Protein AF-A0A060BNV8-F1 (afdb_monomer_lite)

Organism: NCBI:txid200446

Radius of gyration: 15.18 Å; chains: 1; bounding box: 34×28×45 Å

Structure (mmCIF, N/CA/C/O backbone):
data_AF-A0A060BNV8-F1
#
_entry.id   AF-A0A060BNV8-F1
#
loop_
_atom_site.group_PDB
_atom_site.id
_atom_site.type_symbol
_atom_site.label_atom_id
_atom_site.label_alt_id
_atom_site.label_comp_id
_atom_site.label_asym_id
_atom_site.label_entity_id
_atom_site.label_seq_id
_atom_site.pdbx_PDB_ins_code
_atom_site.Cartn_x
_atom_site.Cartn_y
_atom_site.Cartn_z
_atom_site.occupancy
_atom_site.B_iso_or_equiv
_atom_site.auth_seq_id
_atom_site.auth_comp_id
_atom_site.auth_asym_id
_atom_site.auth_atom_id
_atom_site.pdbx_PDB_model_num
ATOM 1 N N . ASN A 1 1 ? -11.013 -10.637 23.091 1.00 89.31 1 ASN A N 1
ATOM 2 C CA . ASN A 1 1 ? -10.848 -9.367 23.835 1.00 89.31 1 ASN A CA 1
ATOM 3 C C . ASN A 1 1 ? -11.246 -8.209 22.910 1.00 89.31 1 ASN A C 1
ATOM 5 O 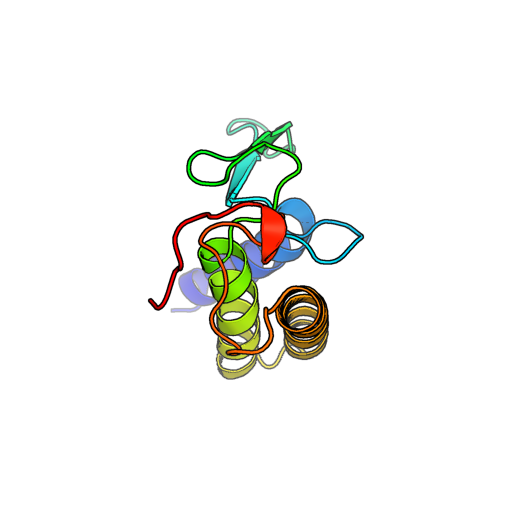O . ASN A 1 1 ? -10.696 -8.118 21.819 1.00 89.31 1 ASN A O 1
ATOM 9 N N . GLN A 1 2 ? -12.234 -7.387 23.291 1.00 93.88 2 GLN A N 1
ATOM 10 C CA . GLN A 1 2 ? -12.802 -6.329 22.432 1.00 93.88 2 GLN A CA 1
ATOM 11 C C . GLN A 1 2 ? -11.807 -5.206 22.093 1.00 93.88 2 GLN A C 1
ATOM 13 O O . GLN A 1 2 ? -11.840 -4.691 20.979 1.00 93.88 2 GLN A O 1
ATOM 18 N N . GLN A 1 3 ? -10.883 -4.874 23.000 1.00 97.19 3 GLN A N 1
ATOM 19 C CA . GLN A 1 3 ? -9.918 -3.786 22.795 1.00 97.19 3 GLN A CA 1
ATOM 20 C C . GLN A 1 3 ? -8.980 -4.055 21.607 1.00 97.19 3 GLN A C 1
ATOM 22 O O . GLN A 1 3 ? -8.704 -3.154 20.821 1.00 97.19 3 GLN A O 1
ATOM 27 N N . TRP A 1 4 ? -8.553 -5.309 21.426 1.00 97.38 4 TRP A N 1
ATOM 28 C CA . TRP A 1 4 ? -7.689 -5.722 20.313 1.00 97.38 4 TRP A CA 1
ATOM 29 C C . TRP A 1 4 ? -8.410 -5.657 18.968 1.00 97.38 4 TRP A C 1
ATOM 31 O O . TRP A 1 4 ? -7.848 -5.186 17.983 1.00 97.38 4 TRP A O 1
ATOM 41 N N . ARG A 1 5 ? -9.680 -6.086 18.936 1.00 95.94 5 ARG A N 1
ATOM 42 C CA . ARG A 1 5 ? -10.520 -5.990 17.734 1.00 95.94 5 ARG A CA 1
ATOM 43 C C . ARG A 1 5 ? -10.693 -4.534 17.315 1.00 95.94 5 ARG A C 1
ATOM 45 O O . ARG A 1 5 ? -10.570 -4.223 16.136 1.00 95.94 5 ARG A O 1
ATOM 52 N N . GLU A 1 6 ? -10.959 -3.655 18.272 1.00 96.94 6 GLU A N 1
ATOM 53 C CA . GLU A 1 6 ? -11.144 -2.235 17.999 1.00 96.94 6 GLU A CA 1
ATOM 54 C C . GLU A 1 6 ? -9.839 -1.562 17.541 1.00 96.94 6 GLU A C 1
ATOM 56 O O . GLU A 1 6 ? -9.841 -0.809 16.570 1.00 96.94 6 GLU A O 1
ATOM 61 N N . ALA A 1 7 ? -8.701 -1.887 18.164 1.00 97.75 7 ALA A N 1
ATOM 62 C CA . ALA A 1 7 ? -7.397 -1.409 17.709 1.00 97.75 7 ALA A CA 1
ATOM 63 C C . ALA A 1 7 ? -7.111 -1.816 16.250 1.00 97.75 7 ALA A C 1
ATOM 65 O O . ALA A 1 7 ? -6.715 -0.969 15.450 1.00 97.75 7 ALA A O 1
ATOM 66 N N . ALA A 1 8 ? -7.386 -3.073 15.883 1.00 97.50 8 ALA A N 1
ATOM 67 C CA . ALA A 1 8 ? -7.225 -3.563 14.514 1.00 97.50 8 ALA A CA 1
ATOM 68 C C . ALA A 1 8 ? -8.166 -2.857 13.519 1.00 97.50 8 ALA A C 1
ATOM 70 O O . ALA A 1 8 ? -7.722 -2.427 12.455 1.00 97.50 8 ALA A O 1
ATOM 71 N N . ARG A 1 9 ? -9.447 -2.671 13.873 1.00 96.94 9 ARG A N 1
ATOM 72 C CA . ARG A 1 9 ? -10.424 -1.950 13.033 1.00 96.94 9 ARG A CA 1
ATOM 73 C C . ARG A 1 9 ? -9.999 -0.504 12.780 1.00 96.94 9 ARG A C 1
ATOM 75 O O . ARG A 1 9 ? -10.024 -0.053 11.636 1.00 96.94 9 ARG A O 1
ATOM 82 N N . ARG A 1 10 ? -9.555 0.207 13.822 1.00 96.88 10 ARG A N 1
ATOM 83 C CA . ARG A 1 10 ? -9.042 1.578 13.678 1.00 96.88 10 ARG A CA 1
ATOM 84 C C . ARG A 1 10 ? -7.779 1.629 12.832 1.00 96.88 10 ARG A C 1
ATOM 86 O O . ARG A 1 10 ? -7.654 2.527 12.007 1.00 96.88 10 ARG A O 1
ATOM 93 N N . HIS A 1 11 ? -6.868 0.672 13.001 1.00 97.75 11 HIS A N 1
ATOM 94 C CA . HIS A 1 11 ? -5.659 0.609 12.187 1.00 97.75 11 HIS A CA 1
ATOM 95 C C . HIS A 1 11 ? -5.988 0.418 10.700 1.00 97.75 11 HIS A C 1
ATOM 97 O O . HIS A 1 11 ? -5.479 1.172 9.879 1.00 97.75 11 HIS A O 1
ATOM 103 N N . LEU A 1 12 ? -6.900 -0.500 10.356 1.00 97.88 12 LEU A N 1
ATOM 104 C CA . LEU A 1 12 ? -7.354 -0.701 8.973 1.00 97.88 12 LEU A CA 1
ATOM 105 C C . LEU A 1 12 ? -7.963 0.572 8.372 1.00 97.88 12 LEU A C 1
ATOM 107 O O . LEU A 1 12 ? -7.634 0.933 7.245 1.00 97.88 12 LEU A O 1
ATOM 111 N N . ALA A 1 13 ? -8.815 1.275 9.122 1.00 97.62 13 ALA A N 1
ATOM 112 C CA . ALA A 1 13 ? -9.418 2.523 8.654 1.00 97.62 13 ALA A CA 1
ATOM 113 C C . ALA A 1 13 ? -8.368 3.626 8.415 1.00 97.62 13 ALA A C 1
ATOM 115 O O . ALA A 1 13 ? -8.432 4.337 7.413 1.00 97.62 13 ALA A O 1
ATOM 116 N N . GLN A 1 14 ? -7.374 3.748 9.299 1.00 97.75 14 GLN A N 1
ATOM 117 C CA . GLN A 1 14 ? -6.291 4.724 9.144 1.00 97.75 14 GLN A CA 1
ATOM 118 C C . GLN A 1 14 ? -5.353 4.350 7.987 1.00 97.75 14 GLN A C 1
ATOM 120 O O . GLN A 1 14 ? -4.982 5.218 7.201 1.00 97.75 14 GLN A O 1
ATOM 125 N N . ALA A 1 15 ? -5.017 3.067 7.832 1.00 98.12 15 ALA A N 1
ATOM 126 C CA . ALA A 1 15 ? -4.242 2.569 6.699 1.00 98.12 15 ALA A CA 1
ATOM 127 C C . ALA A 1 15 ? -4.947 2.878 5.370 1.00 98.12 15 ALA A C 1
ATOM 129 O O . ALA A 1 15 ? -4.337 3.456 4.475 1.00 98.12 15 ALA A O 1
ATOM 130 N N . ALA A 1 16 ? -6.249 2.591 5.268 1.00 98.19 16 ALA A N 1
ATOM 131 C CA . ALA A 1 16 ? -7.047 2.916 4.086 1.00 98.19 16 ALA A CA 1
ATOM 132 C C . ALA A 1 16 ? -7.054 4.417 3.771 1.00 98.19 16 ALA A C 1
ATOM 134 O O . ALA A 1 16 ? -7.010 4.801 2.608 1.00 98.19 16 ALA A O 1
ATOM 135 N N . ARG A 1 17 ? -7.099 5.264 4.804 1.00 97.88 17 ARG A N 1
ATOM 136 C CA . ARG A 1 17 ? -7.154 6.719 4.652 1.00 97.88 17 ARG A CA 1
ATOM 137 C C . ARG A 1 17 ? -5.829 7.342 4.218 1.00 97.88 17 ARG A C 1
ATOM 139 O O . ARG A 1 17 ? -5.853 8.332 3.495 1.00 97.88 17 ARG A O 1
ATOM 146 N N . TYR A 1 18 ? -4.705 6.833 4.716 1.00 97.56 18 TYR A N 1
ATOM 147 C CA . TYR A 1 18 ? -3.421 7.531 4.607 1.00 97.56 18 TYR A CA 1
ATOM 148 C C . TYR A 1 18 ? -2.378 6.802 3.760 1.00 97.56 18 TYR A C 1
ATOM 150 O O . TYR A 1 18 ? -1.561 7.459 3.122 1.00 97.56 18 TYR A O 1
ATOM 158 N N . LEU A 1 19 ? -2.390 5.465 3.722 1.00 97.38 19 LEU A N 1
ATOM 159 C CA . LEU A 1 19 ? -1.446 4.710 2.890 1.00 97.38 19 LEU A CA 1
ATOM 160 C C . LEU A 1 19 ? -1.919 4.597 1.442 1.00 97.38 19 LEU A C 1
ATOM 162 O O . LEU A 1 19 ? -1.080 4.550 0.547 1.00 97.38 19 LEU A O 1
ATOM 166 N N . VAL A 1 20 ? -3.232 4.556 1.204 1.00 98.06 20 VAL A N 1
ATOM 167 C CA . VAL A 1 20 ? -3.793 4.434 -0.146 1.00 98.06 20 VAL A CA 1
ATOM 168 C C . VAL A 1 20 ? -3.936 5.815 -0.780 1.00 98.06 20 VAL A C 1
ATOM 170 O O . VAL A 1 20 ? -4.586 6.700 -0.225 1.00 98.06 20 VAL A O 1
ATOM 173 N N . ARG A 1 21 ? -3.335 5.997 -1.957 1.00 97.69 21 ARG A N 1
ATOM 174 C CA . ARG A 1 21 ? -3.428 7.223 -2.756 1.00 97.69 21 ARG A CA 1
ATOM 175 C C . ARG A 1 21 ? -4.712 7.232 -3.591 1.00 97.69 21 ARG A C 1
ATOM 177 O O . ARG A 1 21 ? -5.389 6.214 -3.743 1.00 97.69 21 ARG A O 1
ATOM 184 N N . GLU A 1 22 ? -5.051 8.385 -4.163 1.00 97.12 22 GLU A N 1
ATOM 185 C CA . GLU A 1 22 ? -6.278 8.551 -4.958 1.00 97.12 22 GLU A CA 1
ATOM 186 C C . GLU A 1 22 ? -6.345 7.600 -6.165 1.00 97.12 22 GLU A C 1
ATOM 188 O O . GLU A 1 22 ? -7.407 7.044 -6.459 1.00 97.12 22 GLU A O 1
ATOM 193 N N . ASP A 1 23 ? -5.198 7.343 -6.803 1.00 97.69 23 ASP A N 1
ATOM 194 C CA . ASP A 1 23 ? -5.050 6.445 -7.952 1.00 97.69 23 ASP A CA 1
ATOM 195 C C . ASP A 1 23 ? -5.029 4.950 -7.582 1.00 97.69 23 ASP A C 1
ATOM 197 O O . ASP A 1 23 ? -4.886 4.110 -8.467 1.00 97.69 23 ASP A O 1
ATOM 201 N N . ALA A 1 24 ? -5.207 4.615 -6.299 1.00 98.25 24 ALA A N 1
ATOM 202 C CA . ALA A 1 24 ? -5.117 3.270 -5.728 1.00 98.25 24 ALA A CA 1
ATOM 203 C C . ALA A 1 24 ? -3.703 2.651 -5.694 1.00 98.25 24 ALA A C 1
ATOM 205 O O . ALA A 1 24 ? -3.574 1.459 -5.413 1.00 98.25 24 ALA A O 1
ATOM 206 N N . SER A 1 25 ? -2.648 3.443 -5.902 1.00 98.25 25 SER A N 1
ATOM 207 C CA . SER A 1 25 ? -1.299 3.072 -5.458 1.00 98.25 25 SER A CA 1
ATOM 208 C C . SER A 1 25 ? -1.162 3.220 -3.940 1.00 98.25 25 SER A C 1
ATOM 210 O O . SER A 1 25 ? -1.940 3.935 -3.301 1.00 98.25 25 SER A O 1
ATOM 212 N N . THR A 1 26 ? -0.146 2.595 -3.347 1.00 98.12 26 THR A N 1
ATOM 213 C CA . THR A 1 26 ? 0.133 2.729 -1.909 1.00 98.12 26 THR A CA 1
ATOM 214 C C . THR A 1 26 ? 1.491 3.349 -1.616 1.00 98.12 26 THR A C 1
ATOM 216 O O . THR A 1 26 ? 2.490 3.021 -2.261 1.00 98.12 26 THR A O 1
ATOM 219 N N . PHE A 1 27 ? 1.548 4.198 -0.589 1.00 97.12 27 PHE A N 1
ATOM 220 C CA . PHE A 1 27 ? 2.799 4.468 0.120 1.00 97.12 27 PHE A CA 1
ATOM 221 C C . PHE A 1 27 ? 3.271 3.202 0.847 1.00 97.12 27 PHE A C 1
ATOM 223 O O . PHE A 1 27 ? 2.450 2.390 1.272 1.00 97.12 27 PHE A O 1
ATOM 230 N N . HIS A 1 28 ? 4.583 3.055 1.049 1.00 94.56 28 HIS A N 1
ATOM 231 C CA . HIS A 1 28 ? 5.106 2.008 1.933 1.00 94.56 28 HIS A CA 1
ATOM 232 C C . HIS A 1 28 ? 4.874 2.403 3.399 1.00 94.56 28 HIS A C 1
ATOM 234 O O . HIS A 1 28 ? 4.327 1.622 4.175 1.00 94.56 28 HIS A O 1
ATOM 240 N N . THR A 1 29 ? 5.215 3.639 3.765 1.00 94.06 29 THR A N 1
ATOM 241 C CA . THR A 1 29 ? 5.116 4.121 5.147 1.00 94.06 29 THR A CA 1
ATOM 242 C C . THR A 1 29 ? 4.376 5.448 5.194 1.00 94.06 29 THR A C 1
ATOM 244 O O . THR A 1 29 ? 4.463 6.256 4.270 1.00 94.06 29 THR A O 1
ATOM 247 N N . PHE A 1 30 ? 3.669 5.701 6.295 1.00 95.44 30 PHE A N 1
ATOM 248 C CA . PHE A 1 30 ? 3.054 6.995 6.566 1.00 95.44 30 PHE A CA 1
ATOM 249 C C . PHE A 1 30 ? 3.393 7.464 7.979 1.00 95.44 30 PHE A C 1
ATOM 251 O O . PHE A 1 30 ? 3.220 6.724 8.948 1.00 95.44 30 PHE A O 1
ATOM 258 N N . TYR A 1 31 ? 3.872 8.699 8.094 1.00 96.06 31 TYR A N 1
ATOM 259 C CA . TYR A 1 31 ? 4.248 9.307 9.365 1.00 96.06 31 TYR A CA 1
ATOM 260 C C . TYR A 1 31 ? 3.074 10.067 9.984 1.00 96.06 31 TYR A C 1
ATOM 262 O O . TYR A 1 31 ? 2.384 10.830 9.305 1.00 96.06 31 TYR A O 1
ATOM 270 N N . MET A 1 32 ? 2.895 9.882 11.290 1.00 97.19 32 MET A N 1
ATOM 271 C CA . MET A 1 32 ? 1.917 10.580 12.125 1.00 97.19 32 MET A CA 1
ATOM 272 C C . MET A 1 32 ? 2.647 11.315 13.247 1.00 97.19 32 MET A C 1
ATOM 274 O O . MET A 1 32 ? 3.649 10.816 13.763 1.00 97.19 32 MET A O 1
ATOM 278 N N . ASP A 1 33 ? 2.131 12.467 13.656 1.00 96.81 33 ASP A N 1
ATOM 279 C CA . ASP A 1 33 ? 2.572 13.144 14.873 1.00 96.81 33 ASP A CA 1
ATOM 280 C C . ASP A 1 33 ? 2.080 12.358 16.100 1.00 96.81 33 ASP A C 1
ATOM 282 O O . ASP A 1 33 ? 0.886 12.109 16.269 1.00 96.81 33 ASP A O 1
ATOM 286 N N . VAL A 1 34 ? 3.005 11.939 16.964 1.00 96.25 34 VAL A N 1
ATOM 287 C CA . VAL A 1 34 ? 2.698 11.083 18.122 1.00 96.25 34 VAL A CA 1
ATOM 288 C C . VAL A 1 34 ? 2.030 11.827 19.280 1.00 96.25 34 VAL A C 1
ATOM 290 O O . VAL A 1 34 ? 1.470 11.187 20.168 1.00 96.25 34 VAL A O 1
ATOM 293 N N . HIS A 1 35 ? 2.079 13.159 19.293 1.00 96.94 35 HIS A N 1
ATOM 294 C CA . HIS A 1 35 ? 1.494 13.985 20.344 1.00 96.94 35 HIS A CA 1
ATOM 295 C C . HIS A 1 35 ? 0.036 14.339 20.050 1.00 96.94 35 HIS A C 1
ATOM 297 O O . HIS A 1 35 ? -0.777 14.371 20.972 1.00 96.94 35 HIS A O 1
ATOM 303 N N . ASN A 1 36 ? -0.302 14.600 18.784 1.00 96.12 36 ASN A N 1
ATOM 304 C CA . ASN A 1 36 ? -1.646 15.047 18.389 1.00 96.12 36 ASN A CA 1
ATOM 305 C C . ASN A 1 36 ? -2.360 14.122 17.380 1.00 96.12 36 ASN A C 1
ATOM 307 O O . ASN A 1 36 ? -3.545 14.324 17.111 1.00 96.12 36 ASN A O 1
ATOM 311 N N . GLY A 1 37 ? -1.677 13.112 16.832 1.00 94.19 37 GLY A N 1
ATOM 312 C CA . GLY A 1 37 ? -2.239 12.140 15.891 1.00 94.19 37 GLY A CA 1
ATOM 313 C C . GLY A 1 37 ? -2.471 12.662 14.470 1.00 94.19 37 GLY A C 1
ATOM 314 O O . GLY A 1 37 ? -3.130 11.977 13.685 1.00 94.19 37 GLY A O 1
ATOM 315 N N . GLN A 1 38 ? -1.981 13.858 14.129 1.00 96.75 38 GLN A N 1
ATOM 316 C CA . GLN A 1 38 ? -2.160 14.444 12.801 1.00 96.75 38 GLN A CA 1
ATOM 317 C C . GLN A 1 38 ? -1.266 13.762 11.752 1.00 96.75 38 GLN A C 1
ATOM 319 O O . GLN A 1 38 ? -0.136 13.365 12.061 1.00 96.75 38 GLN A O 1
ATOM 324 N N . PRO A 1 39 ? -1.747 13.631 10.501 1.00 96.75 39 PRO A N 1
ATOM 325 C CA . PRO A 1 39 ? -0.950 13.092 9.410 1.00 96.75 39 PRO A CA 1
ATOM 326 C C . PRO A 1 39 ? 0.187 14.044 9.038 1.00 96.75 39 PRO A C 1
ATOM 328 O O . PRO A 1 39 ? -0.024 15.248 8.918 1.00 96.75 39 PRO A O 1
ATOM 331 N N . LEU A 1 40 ? 1.384 13.496 8.817 1.00 95.81 40 LEU A N 1
ATOM 332 C CA . LEU A 1 40 ? 2.551 14.271 8.397 1.00 95.81 40 LEU A CA 1
ATOM 333 C C . LEU A 1 40 ? 2.840 14.075 6.909 1.00 95.81 40 LEU A C 1
ATOM 335 O O . LEU A 1 40 ? 2.714 15.013 6.127 1.00 95.81 40 LEU A O 1
ATOM 339 N N . ARG A 1 41 ? 3.246 12.867 6.503 1.00 94.62 41 ARG A N 1
ATOM 340 C CA . ARG A 1 41 ? 3.623 12.573 5.111 1.00 94.62 41 ARG A CA 1
ATOM 341 C C . ARG A 1 41 ? 3.689 11.076 4.831 1.00 94.62 41 ARG A C 1
ATOM 343 O O . ARG A 1 41 ? 4.050 10.294 5.712 1.00 94.62 41 ARG A O 1
ATOM 350 N N . GLY A 1 42 ? 3.420 10.713 3.581 1.00 92.06 42 GLY A N 1
ATOM 351 C CA . GLY A 1 42 ? 3.788 9.415 3.023 1.00 92.06 42 GLY A CA 1
ATOM 352 C C . GLY A 1 42 ? 5.269 9.378 2.641 1.00 92.06 42 GLY A C 1
ATOM 353 O O . GLY A 1 42 ? 5.863 10.410 2.321 1.00 92.06 42 GLY A O 1
ATOM 354 N N . ASP A 1 43 ? 5.866 8.196 2.701 1.00 91.50 43 ASP A N 1
ATOM 355 C CA . ASP A 1 43 ? 7.271 7.963 2.371 1.00 91.50 43 ASP A CA 1
ATOM 356 C C . ASP A 1 43 ? 7.468 6.560 1.792 1.00 91.50 43 ASP A C 1
ATOM 358 O O . ASP A 1 43 ? 6.585 5.694 1.887 1.00 91.50 43 ASP A O 1
ATOM 362 N N . THR A 1 44 ? 8.652 6.312 1.238 1.00 88.56 44 THR A N 1
ATOM 363 C CA . THR A 1 44 ? 9.095 4.953 0.934 1.00 88.56 44 THR A CA 1
ATOM 364 C C . THR A 1 44 ? 10.479 4.670 1.490 1.00 88.56 44 THR A C 1
ATOM 366 O O . THR A 1 44 ? 11.374 5.503 1.426 1.00 88.56 44 THR A O 1
ATOM 369 N N . HIS A 1 45 ? 10.661 3.476 2.058 1.00 84.81 45 HIS A N 1
ATOM 370 C CA . HIS A 1 45 ? 11.982 2.983 2.482 1.00 84.81 45 HIS A CA 1
ATOM 371 C C . HIS A 1 45 ? 12.519 1.878 1.569 1.00 84.81 45 HIS A C 1
ATOM 373 O O . HIS A 1 45 ? 13.696 1.545 1.638 1.00 84.81 45 HIS A O 1
ATOM 379 N N . GLN A 1 46 ? 11.650 1.276 0.754 1.00 90.38 46 GLN A N 1
ATOM 380 C CA . GLN A 1 46 ? 11.974 0.093 -0.053 1.00 90.38 46 GLN A CA 1
ATOM 381 C C . GLN A 1 46 ? 11.526 0.209 -1.505 1.00 90.38 46 GLN A C 1
ATOM 383 O O . GLN A 1 46 ? 12.044 -0.532 -2.325 1.00 90.38 46 GLN A O 1
ATOM 388 N N . GLY A 1 47 ? 10.576 1.097 -1.816 1.00 91.56 47 GLY A N 1
ATOM 389 C CA . GLY A 1 47 ? 10.200 1.410 -3.192 1.00 91.56 47 GLY A CA 1
ATOM 390 C C . GLY A 1 47 ? 11.239 2.297 -3.866 1.00 91.56 47 GLY A C 1
ATOM 391 O O . GLY A 1 47 ? 12.067 2.920 -3.202 1.00 91.56 47 GLY A O 1
ATOM 392 N N . PHE A 1 48 ? 11.170 2.367 -5.189 1.00 93.19 48 PHE A N 1
ATOM 393 C CA . PHE A 1 48 ? 12.106 3.136 -6.001 1.00 93.19 48 PHE A CA 1
ATOM 394 C C . PHE A 1 48 ? 12.089 4.639 -5.688 1.00 93.19 48 PHE A C 1
ATOM 396 O O . PHE A 1 48 ? 13.141 5.275 -5.652 1.00 93.19 48 PHE A O 1
ATOM 403 N N . SER A 1 49 ? 10.913 5.220 -5.439 1.00 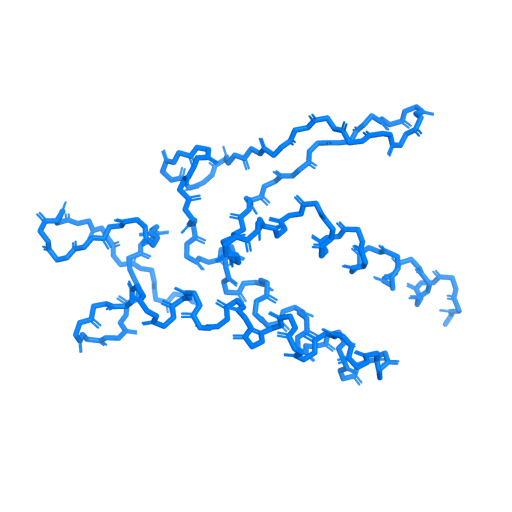91.38 49 SER A N 1
ATOM 404 C CA . SER A 1 49 ? 10.768 6.628 -5.072 1.00 91.38 49 SER A CA 1
ATOM 405 C C . SER A 1 49 ? 9.486 6.889 -4.274 1.00 91.38 49 SER A C 1
ATOM 407 O O . SER A 1 49 ? 8.580 6.061 -4.206 1.00 91.38 49 SER A O 1
ATOM 409 N N . ASN A 1 50 ? 9.359 8.079 -3.681 1.00 84.38 50 ASN A N 1
ATOM 410 C CA . ASN A 1 50 ? 8.165 8.448 -2.905 1.00 84.38 50 ASN A CA 1
ATOM 411 C C . ASN A 1 50 ? 6.873 8.485 -3.739 1.00 84.38 50 ASN A C 1
ATOM 413 O O . ASN A 1 50 ? 5.775 8.372 -3.182 1.00 84.38 50 ASN A O 1
ATOM 417 N N . SER A 1 51 ? 7.003 8.640 -5.059 1.00 88.94 51 SER A N 1
ATOM 418 C CA . SER A 1 51 ? 5.901 8.598 -6.019 1.00 88.94 51 SER A CA 1
ATOM 419 C C . SER A 1 51 ? 5.731 7.235 -6.695 1.00 88.94 51 SER A C 1
ATOM 421 O O . SER A 1 51 ? 4.746 7.053 -7.405 1.00 88.94 51 SER A O 1
ATOM 423 N N . SER A 1 52 ? 6.648 6.285 -6.486 1.00 95.25 52 SER A N 1
ATOM 424 C CA . SER A 1 52 ? 6.529 4.932 -7.023 1.00 95.25 52 SER A CA 1
ATOM 425 C C . SER A 1 52 ? 5.604 4.063 -6.162 1.00 95.25 52 SER A C 1
ATOM 427 O O . SER A 1 52 ? 5.061 4.494 -5.128 1.00 95.25 52 SER A O 1
ATOM 429 N N . CYS A 1 53 ? 5.384 2.828 -6.612 1.00 97.56 53 CYS A N 1
ATOM 430 C CA . CYS A 1 53 ? 4.488 1.887 -5.963 1.00 97.56 53 CYS A CA 1
ATOM 431 C C . CYS A 1 53 ? 5.173 0.529 -5.833 1.00 97.56 53 CYS A C 1
ATOM 433 O O . CYS A 1 53 ? 5.076 -0.334 -6.704 1.00 97.56 53 CYS A O 1
ATOM 435 N N . TRP A 1 54 ? 5.835 0.340 -4.697 1.00 98.38 54 TRP A N 1
ATOM 436 C CA . TRP A 1 54 ? 6.486 -0.912 -4.344 1.00 98.38 54 TRP A CA 1
ATOM 437 C C . TRP A 1 54 ? 5.507 -2.094 -4.414 1.00 98.38 54 TRP A C 1
ATOM 439 O O . TRP A 1 54 ? 4.449 -2.068 -3.775 1.00 98.38 54 TRP A O 1
ATOM 449 N N . SER A 1 55 ? 5.850 -3.128 -5.188 1.00 98.44 55 SER A N 1
ATOM 450 C CA . SER A 1 55 ? 4.903 -4.183 -5.575 1.00 98.44 55 SER A CA 1
ATOM 451 C C . SER A 1 55 ? 4.418 -5.007 -4.387 1.00 98.44 55 SER A C 1
ATOM 453 O O . SER A 1 55 ? 3.211 -5.175 -4.210 1.00 98.44 55 SER A O 1
ATOM 455 N N . ARG A 1 56 ? 5.325 -5.426 -3.500 1.00 98.44 56 ARG A N 1
ATOM 456 C CA . ARG A 1 56 ? 4.954 -6.131 -2.266 1.00 98.44 56 ARG A CA 1
ATOM 457 C C . ARG A 1 56 ? 4.115 -5.272 -1.315 1.00 98.44 56 ARG A C 1
ATOM 459 O O . ARG A 1 56 ? 3.198 -5.784 -0.680 1.00 98.44 56 ARG A O 1
ATOM 466 N N . GLY A 1 57 ? 4.361 -3.963 -1.251 1.00 98.06 57 GLY A N 1
ATOM 467 C CA . GLY A 1 57 ? 3.532 -3.039 -0.465 1.00 98.06 57 GLY A CA 1
ATOM 468 C C . GLY A 1 57 ? 2.094 -2.979 -0.979 1.00 98.06 57 GLY A C 1
ATOM 469 O O . GLY A 1 57 ? 1.145 -3.088 -0.201 1.00 98.06 57 GLY A O 1
ATOM 470 N N . GLN A 1 58 ? 1.937 -2.911 -2.302 1.00 98.69 58 GLN A N 1
ATOM 471 C CA . GLN A 1 58 ? 0.629 -2.981 -2.947 1.00 98.69 58 GLN A CA 1
ATOM 472 C C . GLN A 1 58 ? -0.058 -4.331 -2.671 1.00 98.69 58 GLN A C 1
ATOM 474 O O . GLN A 1 58 ? -1.244 -4.360 -2.334 1.00 98.69 58 GLN A O 1
ATOM 479 N N . ALA A 1 59 ? 0.683 -5.444 -2.747 1.00 98.69 59 ALA A N 1
ATOM 480 C CA . ALA A 1 59 ? 0.175 -6.783 -2.443 1.00 98.69 59 ALA A CA 1
ATOM 481 C C . ALA A 1 59 ? -0.314 -6.911 -0.987 1.00 98.69 59 ALA A C 1
ATOM 483 O O . ALA A 1 59 ? -1.374 -7.493 -0.739 1.00 98.69 59 ALA A O 1
ATOM 484 N N . TRP A 1 60 ? 0.388 -6.298 -0.025 1.00 98.69 60 TRP A N 1
ATOM 485 C CA . TRP A 1 60 ? -0.052 -6.223 1.375 1.00 98.69 60 TRP A CA 1
ATOM 486 C C . TRP A 1 60 ? -1.368 -5.475 1.534 1.00 98.69 60 TRP A C 1
ATOM 488 O O . TRP A 1 60 ? -2.215 -5.912 2.311 1.00 98.69 60 TRP A O 1
ATOM 498 N N . GLY A 1 61 ? -1.583 -4.398 0.779 1.00 98.50 61 GLY A N 1
ATOM 499 C CA . GLY A 1 61 ? -2.868 -3.705 0.752 1.00 98.50 61 GLY A CA 1
ATOM 500 C C . GLY A 1 61 ? -3.994 -4.590 0.209 1.00 98.50 61 GLY A C 1
ATOM 501 O O . GLY A 1 61 ? -5.037 -4.724 0.852 1.00 98.50 61 GLY A O 1
ATOM 502 N N . ILE A 1 62 ? -3.773 -5.242 -0.941 1.00 98.75 62 ILE A N 1
ATOM 503 C CA . ILE A 1 62 ? -4.758 -6.140 -1.571 1.00 98.75 62 ILE A CA 1
ATOM 504 C C . ILE A 1 62 ? -5.192 -7.221 -0.581 1.00 98.75 62 ILE A C 1
ATOM 506 O O . ILE A 1 62 ? -6.388 -7.362 -0.299 1.00 98.75 62 ILE A O 1
ATOM 510 N N . TYR A 1 63 ? -4.228 -7.955 -0.023 1.00 98.75 63 TYR A N 1
ATOM 511 C CA . TYR A 1 63 ? -4.538 -9.064 0.867 1.00 98.75 63 TYR A CA 1
ATOM 512 C C . TYR A 1 63 ? -5.042 -8.577 2.232 1.00 98.75 63 TYR A C 1
ATOM 514 O O . TYR A 1 63 ? -6.029 -9.099 2.746 1.00 98.75 63 TYR A O 1
ATOM 522 N N . GLY A 1 64 ? -4.432 -7.535 2.797 1.00 98.50 64 GLY A N 1
ATOM 523 C CA . GLY A 1 64 ? -4.766 -7.009 4.119 1.00 98.50 64 GLY A CA 1
ATOM 524 C C . GLY A 1 64 ? -6.220 -6.553 4.242 1.00 98.50 64 GLY A C 1
ATOM 525 O O . GLY A 1 64 ? -6.880 -6.892 5.224 1.00 98.50 64 GLY A O 1
ATOM 526 N N . PHE A 1 65 ? -6.760 -5.852 3.238 1.00 98.62 65 PHE A N 1
ATOM 527 C CA . PHE A 1 65 ? -8.170 -5.439 3.256 1.00 98.62 65 PHE A CA 1
ATOM 528 C C . PHE A 1 65 ? -9.135 -6.601 2.978 1.00 98.62 65 PHE A C 1
ATOM 530 O O . PHE A 1 65 ? -10.200 -6.668 3.592 1.00 98.62 65 PHE A O 1
ATOM 537 N N . ALA A 1 66 ? -8.767 -7.562 2.125 1.00 98.38 66 ALA A N 1
ATOM 538 C CA . ALA A 1 66 ? -9.574 -8.770 1.932 1.00 98.38 66 ALA A CA 1
ATOM 539 C C . ALA A 1 66 ? -9.651 -9.613 3.221 1.00 98.38 66 ALA A C 1
ATOM 541 O O . ALA A 1 66 ? -10.730 -10.043 3.633 1.00 98.38 66 ALA A O 1
ATOM 542 N N . LEU A 1 67 ? -8.515 -9.791 3.901 1.00 98.38 67 LEU A N 1
ATOM 543 C CA . LEU A 1 67 ? -8.429 -10.480 5.186 1.00 98.38 67 LEU A CA 1
ATOM 544 C C . LEU A 1 67 ? -9.187 -9.723 6.280 1.00 98.38 67 LEU A C 1
ATOM 546 O O . LEU A 1 67 ? -9.899 -10.328 7.082 1.00 98.38 67 LEU A O 1
ATOM 550 N N . GLY A 1 68 ? -9.072 -8.395 6.300 1.00 97.88 68 GLY A N 1
ATOM 551 C CA . GLY A 1 68 ? -9.818 -7.552 7.221 1.00 97.88 68 GLY A CA 1
ATOM 552 C C . GLY A 1 68 ? -11.327 -7.786 7.106 1.00 97.88 68 GLY A C 1
ATOM 553 O O . GLY A 1 68 ? -11.968 -8.025 8.129 1.00 97.88 68 GLY A O 1
ATOM 554 N N . TYR A 1 69 ? -11.879 -7.846 5.886 1.00 98.06 69 TYR A N 1
ATOM 555 C CA . TYR A 1 69 ? -13.300 -8.131 5.661 1.00 98.06 69 TYR A CA 1
ATOM 556 C C . TYR A 1 69 ? -13.725 -9.472 6.263 1.00 98.06 69 TYR A C 1
ATOM 558 O O . TYR A 1 69 ? -14.753 -9.538 6.937 1.00 98.06 69 TYR A O 1
ATOM 566 N N . ALA A 1 70 ? -12.915 -10.520 6.090 1.00 97.62 70 ALA A N 1
ATOM 567 C CA . ALA A 1 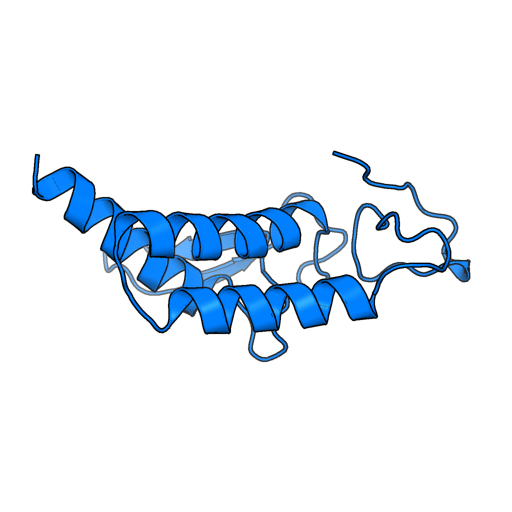70 ? -13.199 -11.839 6.654 1.00 97.62 70 ALA A CA 1
ATOM 568 C C . ALA A 1 70 ? -13.330 -11.817 8.192 1.00 97.62 70 ALA A C 1
ATOM 570 O O . ALA A 1 70 ? -14.040 -12.640 8.769 1.00 97.62 70 ALA A O 1
ATOM 571 N N . HIS A 1 71 ? -12.685 -10.858 8.865 1.00 96.50 71 HIS A N 1
ATOM 572 C CA . HIS A 1 71 ? -12.740 -10.703 10.320 1.00 96.50 71 HIS A CA 1
ATOM 573 C C . HIS A 1 71 ? -13.725 -9.636 10.818 1.00 96.50 71 HIS A C 1
ATOM 575 O O . HIS A 1 71 ? -14.166 -9.711 11.972 1.00 96.50 71 HIS A O 1
ATOM 581 N N . THR A 1 72 ? -14.038 -8.625 10.005 1.00 95.50 72 THR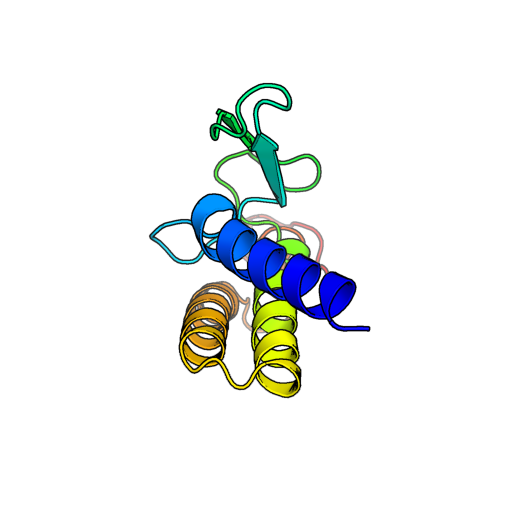 A N 1
ATOM 582 C CA . THR A 1 72 ? -14.834 -7.457 10.414 1.00 95.50 72 THR A CA 1
ATOM 583 C C . THR A 1 72 ? -16.229 -7.412 9.806 1.00 95.50 72 THR A C 1
ATOM 585 O O . THR A 1 72 ? -17.114 -6.833 10.431 1.00 95.50 72 THR A O 1
ATOM 588 N N . GLY A 1 73 ? -16.422 -7.984 8.614 1.00 96.19 73 GLY A N 1
ATOM 589 C CA . GLY A 1 73 ? -17.631 -7.838 7.803 1.00 96.19 73 GLY A CA 1
ATOM 590 C C . GLY A 1 73 ? -17.827 -6.442 7.195 1.00 96.19 73 GLY A C 1
ATOM 591 O O . GLY A 1 73 ? -18.892 -6.169 6.645 1.00 96.19 73 GLY A O 1
ATOM 592 N N . ASP A 1 74 ? -16.840 -5.541 7.279 1.00 97.31 74 ASP A N 1
ATOM 593 C CA . ASP A 1 74 ? -17.012 -4.159 6.819 1.00 97.31 74 ASP A CA 1
ATOM 594 C C . ASP A 1 74 ? -16.956 -4.066 5.283 1.00 97.31 74 ASP A C 1
ATOM 596 O O . ASP A 1 74 ? -15.899 -4.216 4.669 1.00 97.31 74 ASP A O 1
ATOM 600 N N . ALA A 1 75 ? -18.093 -3.760 4.657 1.00 96.62 75 ALA A N 1
ATOM 601 C CA . ALA A 1 75 ? -18.283 -3.840 3.204 1.00 96.62 75 ALA A CA 1
ATOM 602 C C . ALA A 1 75 ? -17.408 -2.894 2.353 1.00 96.62 75 ALA A C 1
ATOM 604 O O . ALA A 1 75 ? -17.308 -3.086 1.144 1.00 96.62 75 ALA A O 1
ATOM 605 N N . TRP A 1 76 ? -16.753 -1.893 2.949 1.00 97.69 76 TRP A N 1
ATOM 606 C CA . TRP A 1 76 ? -15.826 -1.019 2.218 1.00 97.69 76 TRP A CA 1
ATOM 607 C C . TRP A 1 76 ? -14.496 -1.714 1.883 1.00 97.69 76 TRP A C 1
ATOM 609 O O . TRP A 1 76 ? -13.819 -1.320 0.934 1.00 97.69 76 TRP A O 1
ATOM 619 N N . GLN A 1 77 ? -14.111 -2.744 2.644 1.00 98.38 77 GLN A N 1
ATOM 620 C CA . GLN A 1 77 ? -12.794 -3.374 2.524 1.00 98.38 77 GLN A CA 1
ATOM 621 C C . GLN A 1 77 ? -12.635 -4.215 1.242 1.00 98.38 77 GLN A C 1
ATOM 623 O O . GLN A 1 77 ? -11.605 -4.063 0.581 1.00 98.38 77 GLN A O 1
ATOM 628 N N . PRO A 1 78 ? -13.624 -5.031 0.810 1.00 98.38 78 PRO A N 1
ATOM 629 C CA . PRO A 1 78 ? -13.543 -5.738 -0.471 1.00 98.38 78 PRO A CA 1
ATOM 630 C C . PRO A 1 78 ? -13.447 -4.791 -1.668 1.00 98.38 78 PRO A C 1
ATOM 632 O O . PRO A 1 78 ? -12.672 -5.037 -2.588 1.00 98.38 78 PRO A O 1
ATOM 635 N N . GLU A 1 79 ? -14.189 -3.682 -1.642 1.00 98.31 79 GLU A N 1
ATOM 636 C CA . GLU A 1 79 ? -14.142 -2.686 -2.715 1.00 98.31 79 GLU A CA 1
ATOM 637 C C . GLU A 1 79 ? -12.772 -1.999 -2.784 1.00 98.31 79 GLU A C 1
ATOM 639 O O . GLU A 1 79 ? -12.212 -1.827 -3.867 1.00 98.31 79 GLU A O 1
ATOM 644 N N . LEU A 1 80 ? -12.180 -1.668 -1.633 1.00 98.56 80 LEU A N 1
ATOM 645 C CA . LEU A 1 80 ? -10.826 -1.129 -1.598 1.00 98.56 80 LEU A CA 1
ATOM 646 C C . LEU A 1 80 ? -9.797 -2.145 -2.111 1.00 98.56 80 LEU A C 1
ATOM 648 O O . LEU A 1 80 ? -8.999 -1.805 -2.980 1.00 98.56 80 LEU A O 1
ATOM 652 N N . SER A 1 81 ? -9.850 -3.394 -1.635 1.00 98.69 81 SER A N 1
ATOM 653 C CA . SER A 1 81 ? -8.975 -4.480 -2.100 1.00 98.69 81 SER A CA 1
ATOM 654 C C . SER A 1 81 ? -9.058 -4.659 -3.622 1.00 98.69 81 SER A C 1
ATOM 656 O O . SER A 1 81 ? -8.030 -4.726 -4.296 1.00 98.69 81 SER A O 1
ATOM 658 N N . ARG A 1 82 ? -10.269 -4.613 -4.193 1.00 98.62 82 ARG A N 1
ATOM 659 C CA . ARG A 1 82 ? -10.499 -4.678 -5.643 1.00 98.62 82 ARG A CA 1
ATOM 660 C C . ARG A 1 82 ? -9.837 -3.522 -6.397 1.00 98.62 82 ARG A C 1
ATOM 662 O O . ARG A 1 82 ? -9.197 -3.756 -7.420 1.00 98.62 82 ARG A O 1
ATOM 669 N N . ARG A 1 83 ? -9.952 -2.282 -5.906 1.00 98.69 83 ARG A N 1
ATOM 670 C CA . ARG A 1 83 ? -9.287 -1.109 -6.513 1.00 98.69 83 ARG A CA 1
ATOM 671 C C . ARG A 1 83 ? -7.765 -1.255 -6.510 1.00 98.69 83 ARG A C 1
ATOM 673 O O . ARG A 1 83 ? -7.132 -1.003 -7.533 1.00 98.69 83 ARG A O 1
ATOM 680 N N . LEU A 1 84 ? -7.194 -1.712 -5.394 1.00 98.81 84 LEU A N 1
ATOM 681 C CA . LEU A 1 84 ? -5.757 -1.977 -5.286 1.00 98.81 84 LEU A CA 1
ATOM 682 C C . LEU A 1 84 ? -5.311 -3.090 -6.247 1.00 98.81 84 LEU A C 1
ATOM 684 O O . LEU A 1 84 ? -4.258 -2.976 -6.875 1.00 98.81 84 LEU A O 1
ATOM 688 N N . ALA A 1 85 ? -6.125 -4.138 -6.402 1.00 98.81 85 ALA A N 1
ATOM 689 C CA . ALA A 1 85 ? -5.854 -5.232 -7.328 1.00 98.81 85 ALA A CA 1
ATOM 690 C C . ALA A 1 85 ? -5.893 -4.763 -8.786 1.00 98.81 85 ALA A C 1
ATOM 692 O O . ALA A 1 85 ? -5.001 -5.100 -9.555 1.00 98.81 85 ALA A O 1
ATOM 693 N N . HIS A 1 86 ? -6.864 -3.927 -9.164 1.00 98.75 86 HIS A N 1
ATOM 694 C CA . HIS A 1 86 ? -6.910 -3.334 -10.503 1.00 98.75 86 HIS A CA 1
ATOM 695 C C . HIS A 1 86 ? -5.647 -2.510 -10.802 1.00 98.75 86 HIS A C 1
ATOM 697 O O . HIS A 1 86 ? -5.090 -2.621 -11.891 1.00 98.75 86 HIS A O 1
ATOM 703 N N . TYR A 1 87 ? -5.167 -1.715 -9.837 1.00 98.69 87 TYR A N 1
ATOM 704 C CA . TYR A 1 87 ? -3.919 -0.962 -9.991 1.00 98.69 87 TYR A CA 1
ATOM 705 C C . TYR A 1 87 ? -2.717 -1.879 -10.255 1.00 98.69 87 TYR A C 1
ATOM 707 O O . TYR A 1 87 ? -1.916 -1.586 -11.146 1.00 98.69 87 TYR A O 1
ATOM 715 N N . PHE A 1 88 ? -2.613 -2.969 -9.488 1.00 98.75 88 PHE A N 1
ATOM 716 C CA . PHE A 1 88 ? -1.533 -3.952 -9.574 1.00 98.75 88 PHE A CA 1
ATOM 717 C C . PHE A 1 88 ? -1.559 -4.712 -10.905 1.00 98.75 88 PHE A C 1
ATOM 719 O O . PHE A 1 88 ? -0.562 -4.726 -11.618 1.00 98.75 88 PHE A O 1
ATOM 726 N N . LEU A 1 89 ? -2.714 -5.280 -11.272 1.00 98.56 89 LEU A N 1
ATOM 727 C CA . LEU A 1 89 ? -2.888 -6.073 -12.494 1.00 98.56 89 LEU A CA 1
ATOM 728 C C . LEU A 1 89 ? -2.586 -5.264 -13.759 1.00 98.56 89 LEU A C 1
ATOM 730 O O . LEU A 1 89 ? -1.949 -5.776 -14.671 1.00 98.56 89 LEU A O 1
ATOM 734 N N . ASN A 1 90 ? -2.970 -3.984 -13.790 1.00 98.19 90 ASN A N 1
ATOM 735 C CA . ASN A 1 90 ? -2.705 -3.095 -14.927 1.00 98.19 90 ASN A CA 1
ATOM 736 C C . ASN A 1 90 ? -1.218 -2.741 -15.114 1.00 98.19 90 ASN A C 1
ATOM 738 O O . ASN A 1 90 ? -0.879 -2.069 -16.084 1.00 98.19 90 ASN A O 1
ATOM 742 N N . ARG A 1 91 ? -0.346 -3.128 -14.178 1.00 98.00 91 ARG A N 1
ATOM 743 C CA . ARG A 1 91 ? 1.105 -2.873 -14.209 1.00 98.00 91 ARG A CA 1
ATOM 744 C C . ARG A 1 91 ? 1.921 -4.158 -14.266 1.00 98.00 91 ARG A C 1
ATOM 746 O O . ARG A 1 91 ? 3.137 -4.126 -14.093 1.00 98.00 91 ARG A O 1
ATOM 753 N N . LEU A 1 92 ? 1.261 -5.293 -14.480 1.00 98.00 92 LEU A N 1
ATOM 754 C CA . LEU A 1 92 ? 1.958 -6.547 -14.688 1.00 98.00 92 LEU A CA 1
ATOM 755 C C . LEU A 1 92 ? 2.532 -6.618 -16.110 1.00 98.00 92 LEU A C 1
ATOM 757 O O . LEU A 1 92 ? 1.886 -6.167 -17.055 1.00 98.00 92 LEU A O 1
ATOM 761 N N . PRO A 1 93 ? 3.731 -7.194 -16.271 1.00 96.75 93 PRO A N 1
ATOM 762 C CA . PRO A 1 93 ? 4.251 -7.593 -17.579 1.00 96.75 93 PRO A CA 1
ATOM 763 C C . PRO A 1 93 ? 3.472 -8.795 -18.150 1.00 96.75 93 PRO A C 1
ATOM 765 O O . PRO A 1 93 ? 2.668 -9.420 -17.458 1.00 96.75 93 PRO A O 1
ATOM 768 N N . ASP A 1 94 ? 3.814 -9.194 -19.376 1.00 95.88 94 ASP A N 1
ATOM 769 C CA . ASP A 1 94 ? 3.199 -10.328 -20.085 1.00 95.88 94 ASP A CA 1
ATOM 770 C C . ASP A 1 94 ? 3.327 -11.683 -19.362 1.00 95.88 94 ASP A C 1
ATOM 772 O O . ASP A 1 94 ? 2.493 -12.566 -19.554 1.00 95.88 94 ASP A O 1
ATOM 776 N N . ASP A 1 95 ? 4.360 -11.867 -18.531 1.00 96.25 95 ASP A N 1
ATOM 777 C CA . ASP A 1 95 ? 4.558 -13.087 -17.730 1.00 96.25 95 ASP A CA 1
ATOM 778 C C . ASP A 1 95 ? 3.770 -13.086 -16.405 1.00 96.25 95 ASP A C 1
ATOM 780 O O . ASP A 1 95 ? 3.811 -14.065 -15.661 1.00 96.25 95 ASP A O 1
ATOM 784 N N . PHE A 1 96 ? 3.031 -12.007 -16.125 1.00 96.94 96 PHE A N 1
ATOM 785 C CA . PHE A 1 96 ? 2.242 -11.782 -14.913 1.00 96.94 96 PHE A CA 1
ATOM 786 C C . PHE A 1 96 ? 3.035 -11.795 -13.594 1.00 96.94 96 PHE A C 1
ATOM 788 O O . PHE A 1 96 ? 2.435 -11.865 -12.520 1.00 96.94 96 PHE A O 1
ATOM 795 N N . ILE A 1 97 ? 4.365 -11.664 -13.642 1.00 97.75 97 ILE A N 1
ATOM 796 C CA . ILE A 1 97 ? 5.220 -11.542 -12.457 1.00 97.75 97 ILE A CA 1
ATOM 797 C C . ILE A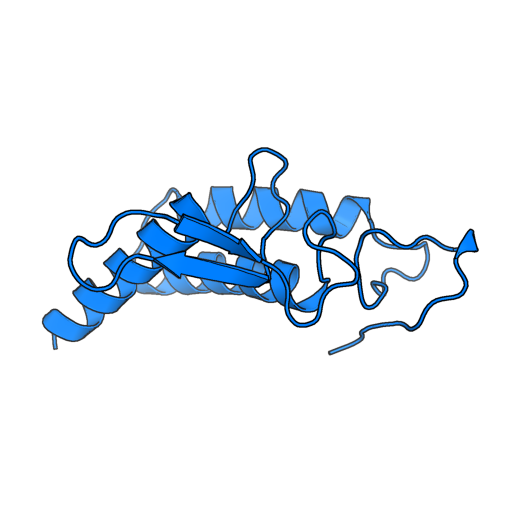 1 97 ? 5.648 -10.083 -12.302 1.00 97.75 97 ILE A C 1
ATOM 799 O O . ILE A 1 97 ? 6.400 -9.550 -13.116 1.00 97.75 97 ILE A O 1
ATOM 803 N N . CYS A 1 98 ? 5.208 -9.413 -11.237 1.00 98.12 98 CYS A N 1
ATOM 804 C CA . CYS A 1 98 ? 5.541 -8.004 -11.039 1.00 98.12 98 CYS A CA 1
ATOM 805 C C . CYS A 1 98 ? 7.055 -7.758 -10.950 1.00 98.12 98 CYS A C 1
ATOM 807 O O . CYS A 1 98 ? 7.832 -8.563 -10.425 1.00 98.12 98 CYS A O 1
ATOM 809 N N . TYR A 1 99 ? 7.476 -6.585 -11.420 1.00 98.56 99 TYR A N 1
ATOM 810 C CA . TYR A 1 99 ? 8.748 -6.013 -10.994 1.00 98.56 99 TYR A CA 1
ATOM 811 C C . TYR A 1 99 ? 8.706 -5.682 -9.498 1.00 98.56 99 TYR A C 1
ATOM 813 O O . TYR A 1 99 ? 7.636 -5.569 -8.896 1.00 98.56 99 TYR A O 1
ATOM 821 N N . TRP A 1 100 ? 9.877 -5.512 -8.888 1.00 98.12 100 TRP A N 1
ATOM 822 C CA . TRP A 1 100 ? 9.980 -5.142 -7.473 1.00 98.12 100 TRP A CA 1
ATOM 823 C C . TRP A 1 100 ? 9.341 -3.780 -7.147 1.00 98.12 100 TRP A C 1
ATOM 825 O O . TRP A 1 100 ? 8.900 -3.553 -6.023 1.00 98.12 100 TRP A O 1
ATOM 835 N N . ASP A 1 101 ? 9.209 -2.896 -8.135 1.00 98.31 101 ASP A N 1
ATOM 836 C CA . ASP A 1 101 ? 8.359 -1.708 -8.071 1.00 98.31 101 ASP A CA 1
ATOM 837 C C . ASP A 1 101 ? 7.482 -1.648 -9.327 1.00 98.31 101 ASP A C 1
ATOM 839 O O . ASP A 1 101 ? 7.957 -1.908 -10.433 1.00 98.31 101 ASP A O 1
ATOM 843 N N . LEU A 1 102 ? 6.200 -1.315 -9.167 1.00 98.19 102 LEU A N 1
ATOM 844 C CA . LEU A 1 102 ? 5.206 -1.329 -10.247 1.00 98.19 102 LEU A CA 1
ATOM 845 C C . LEU A 1 102 ? 5.356 -0.159 -11.228 1.00 98.19 102 LEU A C 1
ATOM 847 O O . LEU A 1 102 ? 4.583 -0.061 -12.179 1.00 98.19 102 LEU A O 1
ATOM 851 N N . ILE A 1 103 ? 6.305 0.749 -10.991 1.00 97.12 103 ILE A N 1
ATOM 852 C CA . ILE A 1 103 ? 6.669 1.775 -11.971 1.00 97.12 103 ILE A CA 1
ATOM 853 C C . ILE A 1 103 ? 7.432 1.193 -13.167 1.00 97.12 103 ILE A C 1
ATOM 855 O O . ILE A 1 103 ? 7.411 1.791 -14.239 1.00 97.12 103 ILE A O 1
ATOM 859 N N . PHE A 1 104 ? 8.100 0.050 -12.988 1.00 97.88 104 PHE A N 1
ATOM 860 C CA . PHE A 1 104 ? 8.956 -0.526 -14.017 1.00 97.88 104 PHE A CA 1
ATOM 861 C C . PHE A 1 104 ? 8.182 -1.342 -15.044 1.00 97.88 104 PHE A C 1
ATOM 863 O O . PHE A 1 104 ? 7.193 -2.013 -14.748 1.00 97.88 104 PHE A O 1
ATOM 870 N N . THR A 1 105 ? 8.708 -1.314 -16.257 1.00 95.31 105 THR A N 1
ATOM 871 C CA . THR A 1 105 ? 8.203 -1.973 -17.454 1.00 95.31 105 THR A CA 1
ATOM 872 C C . THR A 1 105 ? 9.260 -2.917 -18.033 1.00 95.31 105 THR A C 1
ATOM 874 O O . THR A 1 105 ? 10.388 -3.003 -17.540 1.00 95.31 105 THR A O 1
ATOM 877 N N . ALA A 1 106 ? 8.901 -3.629 -19.107 1.00 92.19 106 ALA A N 1
ATOM 878 C CA . ALA A 1 106 ? 9.819 -4.514 -19.827 1.00 92.19 106 ALA A CA 1
ATOM 879 C C . ALA A 1 106 ? 11.099 -3.808 -20.314 1.00 92.19 106 ALA A C 1
ATOM 881 O O . ALA A 1 106 ? 12.145 -4.444 -20.429 1.00 92.19 106 ALA A O 1
ATOM 882 N N . GLU A 1 107 ? 11.027 -2.499 -20.561 1.00 94.31 107 GLU A N 1
ATOM 883 C CA . GLU A 1 107 ? 12.124 -1.690 -21.098 1.00 94.31 107 GLU A CA 1
ATOM 884 C C . GLU A 1 107 ? 13.169 -1.318 -20.032 1.00 94.31 107 GLU A C 1
ATOM 886 O O . GLU A 1 107 ? 14.323 -1.050 -20.363 1.00 94.31 107 GLU A O 1
ATOM 891 N N . ASP A 1 108 ? 12.802 -1.356 -18.747 1.00 95.38 108 ASP A N 1
ATOM 892 C CA . ASP A 1 108 ? 13.645 -0.865 -17.648 1.00 95.38 108 ASP A CA 1
ATOM 893 C C . ASP A 1 108 ? 14.691 -1.882 -17.157 1.00 95.38 108 ASP A C 1
ATOM 895 O O . ASP A 1 108 ? 15.582 -1.534 -16.376 1.00 95.38 108 ASP A O 1
ATOM 899 N N . ASN A 1 109 ? 14.586 -3.146 -17.590 1.00 93.44 109 ASN A N 1
ATOM 900 C CA . ASN A 1 109 ? 15.492 -4.247 -17.232 1.00 93.44 109 ASN A CA 1
ATOM 901 C C . ASN A 1 109 ? 15.742 -4.385 -15.709 1.00 93.44 109 ASN A C 1
ATOM 903 O O . ASN A 1 109 ? 16.877 -4.529 -15.249 1.00 93.44 109 ASN A O 1
ATOM 907 N N . GLN A 1 110 ? 14.670 -4.305 -14.915 1.00 97.56 110 GLN A N 1
ATOM 908 C CA . GLN A 1 110 ? 14.716 -4.369 -13.448 1.00 97.56 110 GLN A CA 1
ATOM 909 C C . GLN A 1 110 ? 14.437 -5.771 -12.888 1.00 97.56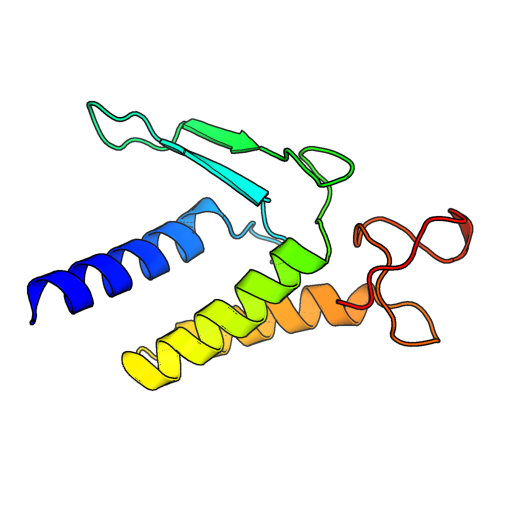 110 GLN A C 1
ATOM 911 O O . GLN A 1 110 ? 13.959 -6.666 -13.582 1.00 97.56 110 GLN A O 1
ATOM 916 N N . TYR A 1 111 ? 14.711 -5.968 -11.595 1.00 97.50 111 TYR A N 1
ATOM 917 C CA . TYR A 1 111 ? 14.446 -7.240 -10.916 1.00 97.50 111 TYR A CA 1
ATOM 918 C C . TYR A 1 111 ? 12.944 -7.526 -10.743 1.00 97.50 111 TYR A C 1
ATOM 920 O O . TYR A 1 111 ? 12.128 -6.626 -10.529 1.00 97.50 111 TYR A O 1
ATOM 928 N N . ARG A 1 112 ? 12.576 -8.808 -10.784 1.00 97.75 112 ARG A N 1
ATOM 929 C CA . ARG A 1 112 ? 11.239 -9.283 -10.405 1.00 97.75 112 ARG A CA 1
ATOM 930 C C . ARG A 1 112 ? 11.091 -9.364 -8.887 1.00 97.75 112 ARG A C 1
ATOM 932 O O . ARG A 1 112 ? 12.083 -9.520 -8.176 1.00 97.75 112 ARG A O 1
ATOM 939 N N . ASP A 1 113 ? 9.851 -9.333 -8.417 1.00 98.06 113 ASP A N 1
ATOM 940 C CA . ASP A 1 113 ? 9.492 -9.719 -7.052 1.00 98.06 113 ASP A CA 1
ATOM 941 C C . ASP A 1 113 ? 8.399 -10.788 -7.111 1.00 98.06 113 ASP A C 1
ATOM 943 O O . ASP A 1 113 ? 7.282 -10.520 -7.540 1.00 98.06 113 ASP A O 1
ATOM 947 N N . THR A 1 114 ? 8.768 -12.022 -6.768 1.00 96.44 114 THR A N 1
ATOM 948 C CA . THR A 1 114 ? 7.916 -13.222 -6.847 1.00 96.44 114 THR A CA 1
ATOM 949 C C . THR A 1 114 ? 7.356 -13.660 -5.494 1.00 96.44 114 THR A C 1
ATOM 951 O O . THR A 1 114 ? 6.656 -14.671 -5.442 1.00 96.44 114 THR A O 1
ATOM 954 N N . SER A 1 115 ? 7.722 -12.956 -4.415 1.00 88.25 115 SER A N 1
ATOM 955 C CA . SER A 1 115 ? 7.279 -13.261 -3.045 1.00 88.25 115 SER A CA 1
ATOM 956 C C . SER A 1 115 ? 5.776 -13.094 -2.852 1.00 88.25 115 SER A C 1
ATOM 958 O O . SER A 1 115 ? 5.226 -13.897 -2.065 1.00 88.25 115 SER A O 1
#

pLDDT: mean 96.51, std 2.84, range [84.38, 98.81]

Sequence (115 aa):
NQQWREAARRHLAQAARYLVREDASTFHTFYMDVHNGQPLRGDTHQGFSNSSCWSRGQAWGIYGFALGYAHTGDAWQPELSRRLAHYFLNRLPDDFICYWDLIFTAEDNQYRDTS

Secondary structure (DSSP, 8-state):
-HHHHHHHHHHHHHHHHHTB-TTS-B-SEEEE-TTT--EEEEE-SSSSSTTS-BHHHHHHHHHHHHHHHHHH--THHHHHHHHHHHHHHTT--TTS--BSBTT--GGG-PPB---

InterPro domains:
  IPR008928 Six-hairpin glycosidase superfamily [SSF48208] (1-115)
  IPR012341 Six-hairpin glycosidase-like superfamily [G3DSA:1.50.10.10] (1-115)
  IPR052369 Unsaturated Glycosaminoglycan Hydrolases [PTHR36845] (1-115)

Foldseek 3Di:
DVVVLVVLVVVLVVCLVAQADPQRAGAQDWDADPPPRHTDDGFHDQAPGSPWHFLVSLVCLLVVLVVNCVVPVDVVSNVSSVSSVVLNQVQAAPVRFAFRISVDDPVVPGHTDRD